Protein AF-A0A529MFJ9-F1 (afdb_monomer)

pLDDT: mean 81.26, std 9.92, range [38.47, 88.38]

Radius of gyration: 10.28 Å; Cα contacts (8 Å, |Δi|>4): 38; chains: 1; bounding box: 28×22×23 Å

Solvent-accessible surface area (backbone atoms only — not comparable to full-atom values): 3062 Å² total; per-residue (Å²): 133,83,84,78,48,65,46,74,51,94,88,37,86,48,38,87,73,62,78,75,46,59,92,78,72,40,76,89,65,99,42,71,67,57,32,44,73,72,66,30,42,77,53,94,97

Mean predicted aligned error: 5.31 Å

Foldseek 3Di:
DDPAAEDEDPPDPCNVVDDADVVVVGDDDPDPVVCVVVVHYYDPD

Nearest PDB structures (foldseek):
  6t8y-assembly2_DDD  TM=2.898E-01  e=5.817E+00  Thermochaetoides thermophila DSM 1495

Sequence (45 aa):
AEGERIYHVPGQRYYSVTIINQAKGERWFCSEAEAEAAGWRRSKR

Secondary structure (DSSP, 8-state):
-----EE--TTSTTTTT----GGGT----SSHHHHHHTTPEEP--

Structure (mmCIF, N/CA/C/O backbone):
data_AF-A0A529MFJ9-F1
#
_entry.id   AF-A0A529MFJ9-F1
#
loop_
_atom_site.group_PDB
_atom_site.id
_atom_site.type_symbol
_atom_site.label_atom_id
_atom_site.label_alt_id
_atom_site.label_comp_id
_atom_site.label_asym_id
_atom_site.label_entity_id
_atom_site.label_seq_id
_atom_site.pdbx_PDB_ins_code
_atom_site.Cartn_x
_atom_site.Cartn_y
_atom_site.Cartn_z
_atom_site.occupancy
_atom_site.B_iso_or_equiv
_atom_site.auth_seq_id
_atom_site.auth_comp_id
_atom_site.auth_asym_id
_atom_site.auth_atom_id
_atom_site.pdbx_PDB_model_num
ATOM 1 N N . ALA A 1 1 ? 21.058 6.071 -3.596 1.00 38.47 1 ALA A N 1
ATOM 2 C CA . ALA A 1 1 ? 19.694 6.461 -3.999 1.00 38.47 1 ALA A CA 1
ATOM 3 C C . ALA A 1 1 ? 18.742 5.641 -3.149 1.00 38.47 1 ALA A C 1
ATOM 5 O O . ALA A 1 1 ? 18.557 4.459 -3.410 1.00 38.47 1 ALA A O 1
ATOM 6 N N . GLU A 1 2 ? 18.319 6.216 -2.029 1.00 49.84 2 GLU A N 1
ATOM 7 C CA . GLU A 1 2 ? 17.567 5.526 -0.983 1.00 49.84 2 GLU A CA 1
ATOM 8 C C . GLU A 1 2 ? 16.219 5.067 -1.543 1.00 49.84 2 GLU A C 1
ATOM 10 O O . GLU A 1 2 ? 15.436 5.873 -2.042 1.00 49.84 2 GLU A O 1
ATOM 15 N N . GLY A 1 3 ? 15.994 3.754 -1.540 1.00 61.72 3 GLY A N 1
ATOM 16 C CA . GLY A 1 3 ? 14.741 3.147 -1.969 1.00 61.72 3 GLY A CA 1
ATOM 17 C C . GLY A 1 3 ? 13.638 3.473 -0.972 1.00 61.72 3 GLY A C 1
ATOM 18 O O . GLY A 1 3 ? 13.314 2.647 -0.122 1.00 61.72 3 GLY A O 1
ATOM 19 N N . GLU A 1 4 ? 13.093 4.686 -1.047 1.00 71.19 4 GLU A N 1
ATOM 20 C CA . GLU A 1 4 ? 11.966 5.094 -0.221 1.00 71.19 4 GLU A CA 1
ATOM 21 C C . GLU A 1 4 ? 10.752 4.222 -0.546 1.00 71.19 4 GLU A C 1
ATOM 23 O O . GLU A 1 4 ? 10.174 4.291 -1.632 1.00 71.19 4 GLU A O 1
ATOM 28 N N . ARG A 1 5 ? 10.369 3.393 0.423 1.00 83.12 5 ARG A N 1
ATOM 29 C CA . ARG A 1 5 ? 9.243 2.471 0.322 1.00 83.12 5 ARG A CA 1
ATOM 30 C C . ARG A 1 5 ? 7.951 3.237 0.558 1.00 83.12 5 ARG A C 1
ATOM 32 O O . ARG A 1 5 ? 7.772 3.825 1.625 1.00 83.12 5 ARG A O 1
ATOM 39 N N . ILE A 1 6 ? 7.075 3.254 -0.442 1.00 87.12 6 ILE A N 1
ATOM 40 C CA . ILE A 1 6 ? 5.775 3.920 -0.359 1.00 87.12 6 ILE A CA 1
ATOM 41 C C . ILE A 1 6 ? 4.641 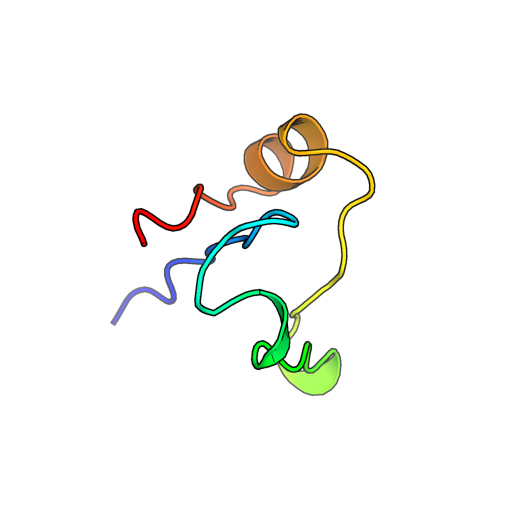2.914 -0.455 1.00 87.12 6 ILE A C 1
ATOM 43 O O . ILE A 1 6 ? 4.724 1.964 -1.229 1.00 87.12 6 ILE A O 1
ATOM 47 N N . TYR A 1 7 ? 3.582 3.125 0.321 1.00 86.88 7 TYR A N 1
ATOM 48 C CA . TYR A 1 7 ? 2.351 2.354 0.195 1.00 86.88 7 TYR A CA 1
ATOM 49 C C . TYR A 1 7 ? 1.249 3.203 -0.446 1.00 86.88 7 TYR A C 1
ATOM 51 O O . TYR A 1 7 ? 1.156 4.416 -0.230 1.00 86.88 7 TYR A O 1
ATOM 59 N N . HIS A 1 8 ? 0.406 2.548 -1.241 1.00 86.50 8 HIS A N 1
ATOM 60 C CA . HIS A 1 8 ? -0.792 3.138 -1.826 1.00 86.50 8 HIS A CA 1
ATOM 61 C C . HIS A 1 8 ? -2.025 2.591 -1.109 1.00 86.50 8 HIS A C 1
ATOM 63 O O . HIS A 1 8 ? -2.072 1.414 -0.756 1.00 86.50 8 HIS A O 1
ATOM 69 N N . VAL A 1 9 ? -3.033 3.441 -0.932 1.00 85.25 9 VAL A N 1
ATOM 70 C CA . VAL A 1 9 ? -4.321 3.074 -0.331 1.00 85.25 9 VAL A CA 1
ATOM 71 C C . VAL A 1 9 ? -5.423 3.014 -1.389 1.00 85.25 9 VAL A C 1
ATOM 73 O O . VAL A 1 9 ? -5.340 3.737 -2.391 1.00 85.25 9 VAL A O 1
ATOM 76 N N . PRO A 1 10 ? -6.461 2.183 -1.185 1.00 82.25 10 PRO A N 1
ATOM 77 C CA . PRO A 1 10 ? -7.614 2.146 -2.075 1.00 82.25 10 PRO A CA 1
ATOM 78 C C . PRO A 1 10 ? -8.233 3.545 -2.201 1.00 82.25 10 PRO A C 1
ATOM 80 O O . PRO A 1 10 ? -8.519 4.204 -1.206 1.00 82.25 10 PRO A O 1
ATOM 83 N N . GLY A 1 11 ? -8.391 4.018 -3.440 1.00 80.50 11 GL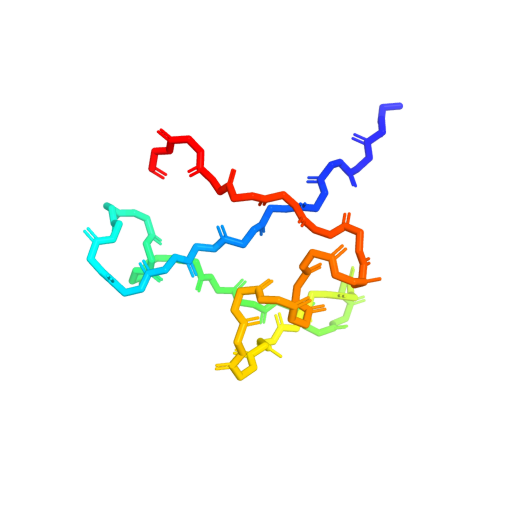Y A N 1
ATOM 84 C CA . GLY A 1 11 ? -8.842 5.381 -3.760 1.00 80.50 11 GLY A CA 1
ATOM 85 C C . GLY A 1 11 ? -7.743 6.316 -4.283 1.00 80.50 11 GLY A C 1
ATOM 86 O O . GLY A 1 11 ? -8.054 7.376 -4.821 1.00 80.50 11 GLY A O 1
ATOM 87 N N . GLN A 1 12 ? -6.465 5.933 -4.193 1.00 81.62 12 GLN A N 1
ATOM 88 C CA . GLN A 1 12 ? -5.375 6.663 -4.854 1.00 81.62 12 GLN A CA 1
ATOM 89 C C . GLN A 1 12 ? -5.353 6.387 -6.360 1.00 81.62 12 GLN A C 1
ATOM 91 O O . GLN A 1 12 ? -5.650 5.280 -6.810 1.00 81.62 12 GLN A O 1
ATOM 96 N N . ARG A 1 13 ? -4.911 7.379 -7.144 1.00 81.44 13 ARG A N 1
ATOM 97 C CA . ARG A 1 13 ? -4.865 7.292 -8.615 1.00 81.44 13 ARG A CA 1
ATOM 98 C C . ARG A 1 13 ? -4.009 6.128 -9.107 1.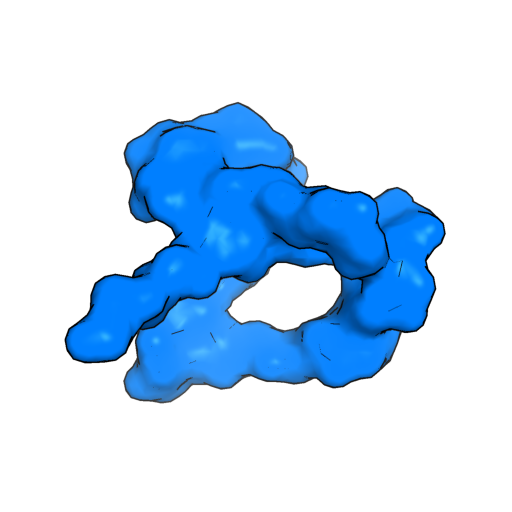00 81.44 13 ARG A C 1
ATOM 100 O O . ARG A 1 13 ? -4.310 5.542 -10.142 1.00 81.44 13 ARG A O 1
ATOM 107 N N . TYR A 1 14 ? -2.949 5.817 -8.366 1.00 79.50 14 TYR A N 1
ATOM 108 C CA . TYR A 1 14 ? -2.004 4.772 -8.734 1.00 79.50 14 TYR A CA 1
ATOM 109 C C . TYR A 1 14 ? -2.269 3.423 -8.065 1.00 79.50 14 TYR A C 1
ATOM 111 O O . TYR A 1 14 ? -1.657 2.444 -8.466 1.00 79.50 14 TYR A O 1
ATOM 119 N N . TYR A 1 15 ? -3.220 3.331 -7.128 1.00 83.12 15 TYR A N 1
ATOM 120 C CA . TYR A 1 15 ? -3.482 2.089 -6.392 1.00 83.12 15 TYR A CA 1
ATOM 121 C C . TYR A 1 15 ? -3.759 0.901 -7.321 1.00 83.12 15 TYR A C 1
ATOM 123 O O . TYR A 1 15 ? -3.190 -0.170 -7.149 1.00 83.12 15 TYR A O 1
ATOM 131 N N . SER A 1 16 ? -4.573 1.115 -8.357 1.00 81.88 16 SER A N 1
ATOM 132 C CA . SER A 1 16 ? -4.963 0.066 -9.304 1.00 81.88 16 SER A CA 1
ATOM 133 C C . SER A 1 16 ? -3.863 -0.338 -10.290 1.00 81.88 16 SER A C 1
ATOM 135 O O . SER A 1 16 ? -3.978 -1.383 -10.921 1.00 81.88 16 SER A O 1
ATOM 137 N N . VAL A 1 17 ? -2.825 0.488 -10.468 1.00 84.94 17 VAL A N 1
ATOM 138 C CA . VAL A 1 17 ? -1.704 0.203 -11.386 1.00 84.94 17 VAL A CA 1
ATOM 139 C C . VAL A 1 17 ? -0.443 -0.237 -10.647 1.00 84.94 17 VAL A C 1
ATOM 141 O O . VAL A 1 17 ? 0.503 -0.705 -11.280 1.00 84.94 17 VAL A O 1
ATOM 144 N N . THR A 1 18 ? -0.409 -0.098 -9.320 1.00 83.19 18 THR A N 1
ATOM 145 C CA . THR A 1 18 ? 0.685 -0.595 -8.491 1.00 83.19 18 THR A CA 1
ATOM 146 C C . THR A 1 18 ? 0.670 -2.120 -8.495 1.00 83.19 18 THR A C 1
ATOM 148 O O . THR A 1 18 ? -0.187 -2.760 -7.889 1.00 83.19 18 THR A O 1
ATOM 151 N N . ILE A 1 19 ? 1.657 -2.708 -9.165 1.00 83.50 19 ILE A N 1
ATOM 152 C CA . ILE A 1 19 ? 1.895 -4.150 -9.156 1.00 83.50 19 ILE A CA 1
ATOM 153 C C . ILE A 1 19 ? 2.981 -4.433 -8.120 1.00 83.50 19 ILE A C 1
ATOM 155 O O . ILE A 1 19 ? 4.136 -4.067 -8.315 1.00 83.50 19 ILE A O 1
ATOM 159 N N . ILE A 1 20 ? 2.606 -5.089 -7.024 1.00 84.31 20 ILE A N 1
ATOM 160 C CA . ILE A 1 20 ? 3.534 -5.486 -5.960 1.00 84.31 20 ILE A CA 1
ATOM 161 C C . ILE A 1 20 ? 4.437 -6.624 -6.453 1.00 84.31 20 ILE A C 1
ATOM 163 O O . ILE A 1 20 ? 3.952 -7.722 -6.739 1.00 84.31 20 ILE A O 1
ATOM 167 N N . ASN A 1 21 ? 5.753 -6.396 -6.507 1.00 83.31 21 A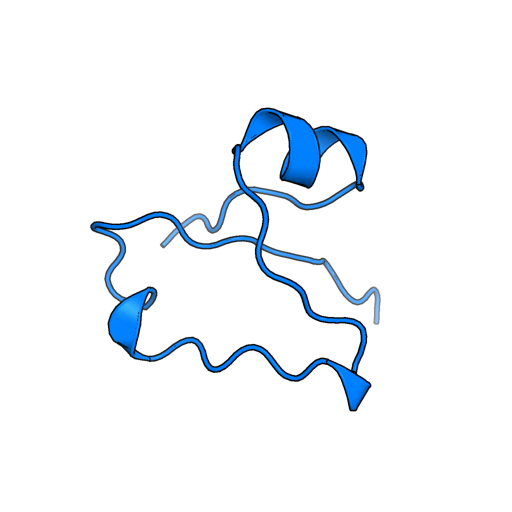SN A N 1
ATOM 168 C CA . ASN A 1 21 ? 6.734 -7.429 -6.816 1.00 83.31 21 ASN A CA 1
ATOM 169 C C . ASN A 1 21 ? 7.446 -7.935 -5.552 1.00 83.31 21 ASN A C 1
ATOM 171 O O . ASN A 1 21 ? 8.399 -7.341 -5.038 1.00 83.31 21 ASN A O 1
ATOM 175 N N . GLN A 1 22 ? 7.035 -9.118 -5.101 1.00 82.38 22 GLN A N 1
ATOM 176 C CA . GLN A 1 22 ? 7.624 -9.779 -3.933 1.00 82.38 22 GLN A CA 1
ATOM 177 C C . GLN A 1 22 ? 9.126 -10.065 -4.096 1.00 82.38 22 GLN A C 1
ATOM 179 O O . GLN A 1 22 ? 9.862 -10.011 -3.113 1.00 82.38 22 GLN A O 1
ATOM 184 N N . ALA A 1 23 ? 9.621 -10.276 -5.323 1.00 83.94 23 ALA A N 1
ATOM 185 C CA . ALA A 1 23 ? 11.048 -10.499 -5.572 1.00 83.94 23 ALA A CA 1
ATOM 186 C C . ALA A 1 23 ? 11.903 -9.243 -5.330 1.00 83.94 23 ALA A C 1
ATOM 188 O O . ALA A 1 23 ? 13.104 -9.347 -5.097 1.00 83.94 23 ALA A O 1
ATOM 189 N N . LYS A 1 24 ? 11.288 -8.053 -5.345 1.00 78.12 24 LYS A N 1
ATOM 190 C CA . LYS A 1 24 ? 11.931 -6.784 -4.969 1.00 78.12 24 LYS A CA 1
ATOM 191 C C . LYS A 1 24 ? 11.722 -6.424 -3.493 1.00 78.12 24 LYS A C 1
ATOM 193 O O . LYS A 1 24 ? 12.157 -5.362 -3.054 1.00 78.12 24 LYS A O 1
ATOM 198 N N . GLY A 1 25 ? 11.078 -7.304 -2.721 1.00 81.56 25 GLY A N 1
ATOM 199 C CA . GLY A 1 25 ? 10.743 -7.081 -1.315 1.00 81.56 25 GLY A CA 1
ATOM 200 C C . GLY A 1 25 ? 9.490 -6.229 -1.099 1.00 81.56 25 GLY A C 1
ATOM 201 O O . GLY A 1 25 ? 9.240 -5.798 0.031 1.00 81.56 25 GLY A O 1
ATOM 202 N N . GLU A 1 26 ? 8.708 -5.982 -2.154 1.00 87.31 26 GLU A N 1
ATOM 203 C CA . GLU A 1 26 ? 7.420 -5.300 -2.057 1.00 87.31 26 GLU A CA 1
ATOM 204 C C . GLU A 1 26 ? 6.361 -6.255 -1.497 1.00 87.31 26 GLU A C 1
ATOM 206 O O . GLU A 1 26 ? 6.371 -7.452 -1.787 1.00 87.31 26 GLU A O 1
ATOM 211 N N . ARG A 1 27 ? 5.439 -5.740 -0.679 1.00 87.00 27 ARG A N 1
ATOM 212 C CA . ARG A 1 27 ? 4.396 -6.551 -0.043 1.00 87.00 27 ARG A CA 1
ATOM 213 C C . ARG A 1 27 ? 3.117 -5.752 0.169 1.00 87.00 27 ARG A C 1
ATOM 215 O O . ARG A 1 27 ? 3.154 -4.527 0.251 1.00 87.00 27 ARG A O 1
ATOM 222 N N . TRP A 1 28 ? 2.009 -6.472 0.298 1.00 85.50 28 TRP A N 1
ATOM 223 C CA . TRP A 1 28 ? 0.750 -5.913 0.775 1.00 85.50 28 TRP A CA 1
ATOM 224 C C . TRP A 1 28 ? 0.770 -5.828 2.301 1.00 85.50 28 TRP A C 1
ATOM 226 O O . TRP A 1 28 ? 1.314 -6.709 2.966 1.00 85.50 28 TRP A O 1
ATOM 236 N N 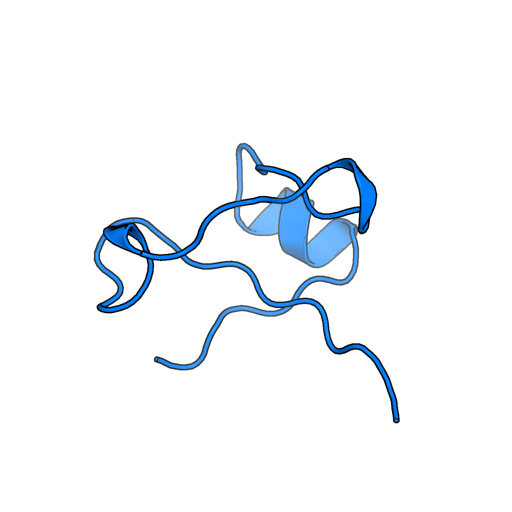. PHE A 1 29 ? 0.160 -4.778 2.835 1.00 86.06 29 PHE A N 1
ATOM 237 C CA . PHE A 1 29 ? -0.075 -4.610 4.265 1.00 86.06 29 PHE A CA 1
ATOM 238 C C . PHE A 1 29 ? -1.578 -4.640 4.522 1.00 86.06 29 PHE A C 1
ATOM 240 O O . PHE A 1 29 ? -2.350 -4.168 3.685 1.00 86.06 29 PHE A O 1
ATOM 247 N N . CYS A 1 30 ? -1.988 -5.175 5.671 1.00 83.62 30 CYS A N 1
ATOM 248 C CA . CYS A 1 30 ? -3.391 -5.152 6.080 1.00 83.62 30 CYS A CA 1
ATOM 249 C C . CYS A 1 30 ? -3.815 -3.751 6.550 1.00 83.62 30 CYS A C 1
ATOM 251 O O . CYS A 1 30 ? -4.970 -3.372 6.365 1.00 83.62 30 CYS A O 1
ATOM 253 N N . SER A 1 31 ? -2.874 -2.974 7.102 1.00 85.75 31 SER A N 1
ATOM 254 C CA . SER A 1 31 ? -3.137 -1.663 7.703 1.00 85.75 31 SER A CA 1
ATOM 255 C C . SER A 1 31 ? -2.034 -0.649 7.378 1.00 85.75 31 SER A C 1
ATOM 257 O O . SER A 1 31 ? -0.861 -1.010 7.277 1.00 85.75 31 SER A O 1
ATOM 259 N N . GLU A 1 32 ? -2.383 0.642 7.308 1.00 85.38 32 GLU A N 1
ATOM 260 C CA . GLU A 1 32 ? -1.400 1.738 7.183 1.00 85.38 32 GLU A CA 1
ATOM 261 C C . GLU A 1 32 ? -0.389 1.708 8.341 1.00 85.38 32 GLU A C 1
ATOM 263 O O . GLU A 1 32 ? 0.810 1.837 8.113 1.00 85.38 32 GLU A O 1
ATOM 268 N N . ALA A 1 33 ? -0.855 1.400 9.556 1.00 88.00 33 ALA A N 1
ATOM 269 C CA . ALA A 1 33 ? -0.011 1.276 10.743 1.00 88.00 33 ALA A CA 1
ATOM 270 C C . ALA A 1 33 ? 1.071 0.186 10.617 1.00 88.00 33 ALA A C 1
ATOM 272 O O . ALA A 1 33 ? 2.191 0.377 11.084 1.00 88.00 33 ALA A O 1
ATOM 273 N N . GLU A 1 34 ? 0.773 -0.947 9.969 1.00 88.12 34 GLU A N 1
ATOM 274 C CA . GLU A 1 34 ? 1.774 -1.996 9.720 1.00 88.12 34 GLU A CA 1
ATOM 275 C C . GLU A 1 34 ? 2.791 -1.559 8.667 1.00 88.12 34 GLU A C 1
ATOM 277 O O . GLU A 1 34 ? 3.979 -1.859 8.794 1.00 88.12 34 GLU A O 1
ATOM 282 N N . ALA A 1 35 ? 2.341 -0.828 7.645 1.00 88.38 35 ALA A N 1
ATOM 283 C CA . ALA A 1 35 ? 3.226 -0.264 6.638 1.00 88.38 35 ALA A CA 1
ATOM 284 C C . ALA A 1 35 ? 4.182 0.760 7.276 1.00 88.38 35 ALA A C 1
ATOM 286 O O . ALA A 1 35 ? 5.395 0.668 7.087 1.00 88.38 35 ALA A O 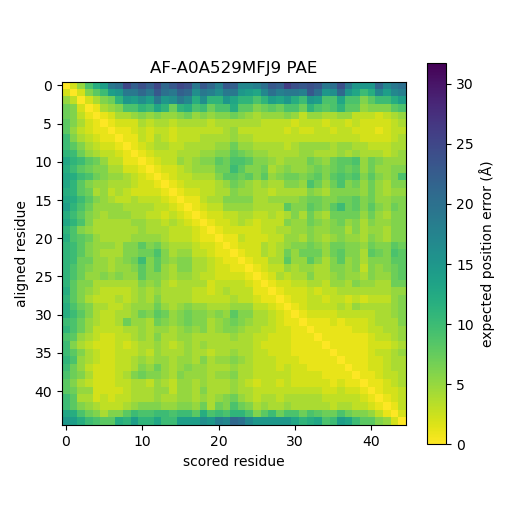1
ATOM 287 N N . GLU A 1 36 ? 3.667 1.671 8.104 1.00 86.56 36 GLU A N 1
ATOM 288 C CA . GLU A 1 36 ? 4.467 2.652 8.848 1.00 86.56 36 GLU A CA 1
ATOM 289 C C . GLU A 1 36 ? 5.436 1.984 9.831 1.00 86.56 36 GLU A C 1
ATOM 291 O O . GLU A 1 36 ? 6.616 2.3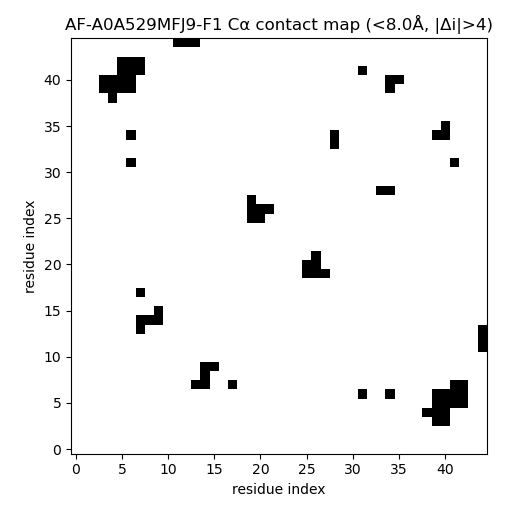38 9.860 1.00 86.56 36 GLU A O 1
ATOM 296 N N . ALA A 1 37 ? 4.991 0.957 10.565 1.00 88.06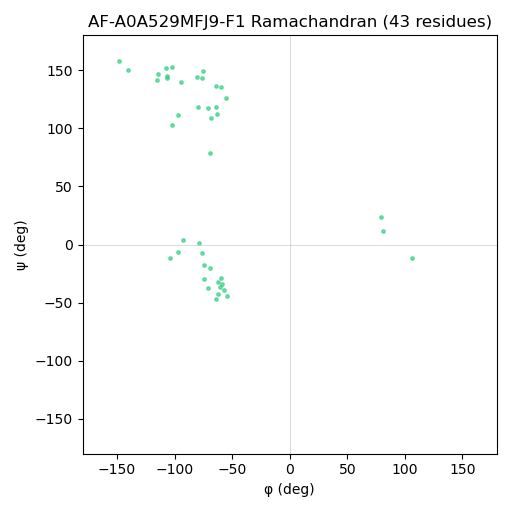 37 ALA A N 1
ATOM 297 C CA . ALA A 1 37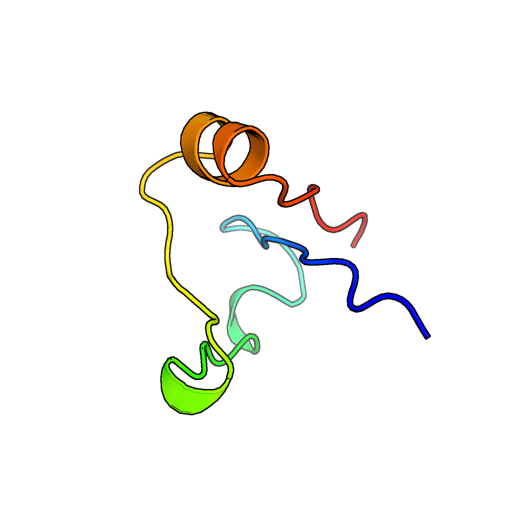 ? 5.852 0.165 11.447 1.00 88.06 37 ALA A CA 1
ATOM 298 C C . ALA A 1 37 ? 6.965 -0.571 10.679 1.00 88.06 37 ALA A C 1
ATOM 300 O O . ALA A 1 37 ? 8.077 -0.723 11.182 1.00 88.06 37 ALA A O 1
ATOM 301 N N . ALA A 1 38 ? 6.696 -0.986 9.438 1.00 86.00 38 ALA A N 1
ATOM 302 C CA . ALA A 1 38 ? 7.691 -1.553 8.531 1.00 86.00 38 ALA A CA 1
ATOM 303 C C . ALA A 1 38 ? 8.592 -0.491 7.862 1.00 86.00 38 ALA A C 1
ATOM 305 O O . ALA A 1 38 ? 9.439 -0.843 7.033 1.00 86.00 38 ALA A O 1
ATOM 306 N N . GLY A 1 39 ? 8.416 0.796 8.183 1.00 87.25 39 GLY A N 1
ATOM 307 C CA . GLY A 1 39 ? 9.190 1.910 7.631 1.00 87.25 39 GLY A CA 1
ATOM 308 C C . GLY A 1 39 ? 8.742 2.356 6.237 1.00 87.25 39 GLY A C 1
ATOM 309 O O . GLY A 1 39 ? 9.545 2.898 5.477 1.00 87.25 39 GLY A O 1
ATOM 310 N N . TRP A 1 40 ? 7.489 2.093 5.867 1.00 88.25 40 TRP A N 1
ATOM 311 C CA . TRP A 1 40 ? 6.889 2.557 4.620 1.00 88.25 40 TRP A CA 1
ATOM 312 C C . TRP A 1 40 ? 6.143 3.864 4.864 1.00 88.25 40 TRP A C 1
ATOM 314 O O . TRP A 1 40 ? 5.443 4.021 5.859 1.00 88.25 40 TRP A O 1
ATOM 324 N N . ARG A 1 41 ? 6.247 4.800 3.925 1.00 86.94 41 ARG A N 1
ATOM 325 C CA . ARG A 1 41 ? 5.533 6.084 3.988 1.00 86.94 41 ARG A CA 1
ATOM 326 C C . ARG A 1 41 ? 4.314 6.081 3.068 1.00 86.94 41 ARG A C 1
ATOM 328 O O . ARG A 1 41 ? 4.310 5.418 2.032 1.00 86.94 41 ARG A O 1
ATOM 335 N N . ARG A 1 42 ? 3.294 6.873 3.392 1.00 84.00 42 ARG A N 1
ATOM 336 C CA . ARG A 1 42 ? 2.131 7.047 2.510 1.00 84.00 42 ARG A CA 1
ATOM 337 C C . ARG A 1 42 ? 2.548 7.703 1.194 1.00 84.00 42 ARG A C 1
ATOM 339 O O . ARG A 1 42 ? 3.289 8.692 1.206 1.00 84.00 42 ARG A O 1
ATOM 346 N N . SER A 1 43 ? 2.049 7.201 0.063 1.00 83.25 43 SER A N 1
ATOM 347 C CA . SER A 1 43 ? 2.167 7.932 -1.203 1.00 83.25 43 SER A CA 1
ATOM 348 C C . SER A 1 43 ? 1.478 9.292 -1.076 1.00 83.25 43 SER A C 1
ATOM 350 O O . SER A 1 43 ? 0.368 9.404 -0.559 1.00 83.25 43 SER A O 1
ATOM 352 N N . LYS A 1 44 ? 2.133 10.350 -1.561 1.00 73.69 44 LYS A N 1
ATOM 353 C CA . LYS A 1 44 ? 1.543 11.698 -1.595 1.00 73.69 44 LYS A CA 1
ATOM 354 C C . LYS A 1 44 ? 0.515 11.867 -2.730 1.00 73.69 44 LYS A C 1
ATOM 356 O O . LYS A 1 44 ? -0.086 12.936 -2.815 1.00 73.69 44 LYS A O 1
ATOM 361 N N . ARG A 1 45 ? 0.366 10.887 -3.634 1.00 61.91 45 ARG A N 1
ATOM 362 C CA . ARG A 1 45 ? -0.437 10.968 -4.870 1.00 61.91 45 ARG A CA 1
ATOM 363 C C . ARG A 1 45 ? -1.047 9.627 -5.265 1.00 61.91 45 ARG A C 1
ATOM 365 O O . ARG A 1 45 ? -0.303 8.618 -5.213 1.00 61.91 45 ARG A O 1
#